Protein AF-A0A941NSC7-F1 (afdb_monomer_lite)

pLDDT: mean 71.84, std 12.14, range [33.66, 84.12]

Structure (mmCIF, N/CA/C/O backbone):
data_AF-A0A941NSC7-F1
#
_entry.id   AF-A0A941NSC7-F1
#
loop_
_atom_site.group_PDB
_atom_site.id
_atom_site.type_symbol
_atom_site.label_atom_id
_atom_site.label_alt_id
_atom_site.label_comp_id
_atom_site.label_asym_id
_atom_site.label_entity_id
_atom_site.label_seq_id
_atom_site.pdbx_PDB_ins_code
_atom_site.Cartn_x
_atom_site.Cartn_y
_atom_site.Cartn_z
_atom_site.occupancy
_atom_site.B_iso_or_equiv
_atom_site.auth_seq_id
_atom_site.auth_comp_id
_atom_site.auth_asym_id
_atom_site.auth_atom_id
_atom_site.pdbx_PDB_model_num
ATOM 1 N N . MET A 1 1 ? -10.216 6.189 0.800 1.00 52.03 1 MET A N 1
ATOM 2 C CA . MET A 1 1 ? -9.846 6.256 2.237 1.00 52.03 1 MET A CA 1
ATOM 3 C C . MET A 1 1 ? -10.900 6.945 3.106 1.00 52.03 1 MET A C 1
ATOM 5 O O . MET A 1 1 ? -11.179 6.447 4.185 1.00 52.03 1 MET A O 1
ATOM 9 N N . SER A 1 2 ? -11.513 8.044 2.645 1.00 57.69 2 SER A N 1
ATOM 10 C CA . SER A 1 2 ? -12.634 8.712 3.334 1.00 57.69 2 SER A CA 1
ATOM 11 C C . SER A 1 2 ? -13.863 7.793 3.493 1.00 57.69 2 SER A C 1
ATOM 13 O O . SER A 1 2 ? -14.280 7.539 4.617 1.00 57.69 2 SER A O 1
ATOM 15 N N . GLN A 1 3 ? -14.350 7.173 2.410 1.00 60.19 3 GLN A N 1
ATOM 16 C CA . GLN A 1 3 ? -15.543 6.310 2.459 1.00 60.19 3 GLN A CA 1
ATOM 17 C C . GLN A 1 3 ? -15.428 5.128 3.433 1.00 60.19 3 GLN A C 1
ATOM 19 O O . GLN A 1 3 ? -16.344 4.910 4.211 1.00 60.19 3 GLN A O 1
ATOM 24 N N . PHE A 1 4 ? -14.283 4.438 3.478 1.00 64.44 4 PHE A N 1
ATOM 25 C CA . PHE A 1 4 ? -14.070 3.307 4.393 1.00 64.44 4 PHE A CA 1
ATOM 26 C C . PHE A 1 4 ? -14.176 3.708 5.872 1.00 64.44 4 PHE A C 1
ATOM 28 O O . PHE A 1 4 ? -14.752 2.972 6.667 1.00 64.44 4 PHE A O 1
ATOM 35 N N . LYS A 1 5 ? -13.686 4.903 6.239 1.00 66.50 5 LYS A N 1
ATOM 36 C CA . LYS A 1 5 ? -13.830 5.441 7.600 1.00 66.50 5 LYS A CA 1
ATOM 37 C C . LYS A 1 5 ? -15.295 5.708 7.940 1.00 66.50 5 LYS A C 1
ATOM 39 O O . LYS A 1 5 ? -15.733 5.332 9.019 1.00 66.50 5 LYS A O 1
ATOM 44 N N . TYR A 1 6 ? -16.058 6.301 7.019 1.00 71.56 6 TYR A N 1
ATOM 45 C CA . TYR A 1 6 ? -17.489 6.549 7.221 1.00 71.56 6 TYR A CA 1
ATOM 46 C C . TYR A 1 6 ? -18.290 5.251 7.338 1.00 71.56 6 TYR A C 1
ATOM 48 O O . TYR A 1 6 ? -19.135 5.146 8.222 1.00 71.56 6 TYR A O 1
ATOM 56 N N . THR A 1 7 ? -17.983 4.240 6.522 1.00 75.12 7 THR A N 1
ATOM 57 C CA . THR A 1 7 ? -18.624 2.923 6.619 1.00 75.12 7 THR A CA 1
ATOM 58 C C . THR A 1 7 ? -18.344 2.276 7.975 1.00 75.12 7 THR A C 1
ATOM 60 O O . THR A 1 7 ? -19.281 1.846 8.642 1.00 75.12 7 THR A O 1
ATOM 63 N N . LEU A 1 8 ? -17.089 2.296 8.439 1.00 73.12 8 LEU A N 1
ATOM 64 C CA . LEU A 1 8 ? -16.709 1.774 9.756 1.00 73.12 8 LEU A CA 1
ATOM 65 C C . LEU A 1 8 ? -17.440 2.500 10.892 1.00 73.12 8 LEU A C 1
ATOM 67 O O . LEU A 1 8 ? -18.034 1.852 11.751 1.00 73.12 8 LEU A O 1
ATOM 71 N N . ILE A 1 9 ? -17.426 3.837 10.879 1.00 75.56 9 ILE A N 1
ATOM 72 C CA . ILE A 1 9 ? -18.067 4.671 11.907 1.00 75.56 9 ILE A CA 1
ATOM 73 C C . ILE A 1 9 ? -19.585 4.445 11.925 1.00 75.56 9 ILE A C 1
ATOM 75 O O . ILE A 1 9 ? -20.175 4.320 12.995 1.00 75.56 9 ILE A O 1
ATOM 79 N N . SER A 1 10 ? -20.220 4.340 10.755 1.00 79.19 10 SER A N 1
ATOM 80 C CA . SER A 1 10 ? -21.660 4.071 10.663 1.00 79.19 10 SER A CA 1
ATOM 81 C C . SER A 1 10 ? -22.026 2.676 11.182 1.00 79.19 10 SER A C 1
ATOM 83 O O . SER A 1 10 ? -22.975 2.545 11.950 1.00 79.19 10 SER A O 1
ATOM 85 N N . ALA A 1 11 ? -21.233 1.648 10.858 1.00 76.50 11 ALA A N 1
ATOM 86 C CA . ALA A 1 11 ? -21.436 0.291 11.361 1.00 76.50 11 ALA A CA 1
ATOM 87 C C . ALA A 1 11 ? -21.289 0.223 12.890 1.00 76.50 11 ALA A C 1
ATOM 89 O O . ALA A 1 11 ? -22.069 -0.453 13.560 1.00 76.50 11 ALA A O 1
ATOM 90 N N . PHE A 1 12 ? -20.343 0.984 13.452 1.00 76.69 12 PHE A N 1
ATOM 91 C CA . PHE A 1 12 ? -20.165 1.105 14.897 1.00 76.69 12 PHE A CA 1
ATOM 92 C C . PHE A 1 12 ? -21.376 1.731 15.582 1.00 76.69 12 PHE A C 1
ATOM 94 O O . PHE A 1 12 ? -21.919 1.155 16.524 1.00 76.69 12 PHE A O 1
ATOM 101 N N . ALA A 1 13 ? -21.836 2.875 15.072 1.00 77.44 13 ALA A N 1
ATOM 102 C CA . ALA A 1 13 ? -22.996 3.571 15.615 1.00 77.44 13 ALA A CA 1
ATOM 103 C C . ALA A 1 13 ? -24.245 2.674 15.605 1.00 77.44 13 ALA A C 1
ATOM 105 O O . ALA A 1 13 ? -24.970 2.619 16.595 1.00 77.44 13 ALA A O 1
ATOM 106 N N . ILE A 1 14 ? -24.449 1.909 14.526 1.00 82.38 14 ILE A N 1
ATOM 107 C CA . ILE A 1 14 ? -25.559 0.955 14.410 1.00 82.38 14 ILE A CA 1
ATOM 108 C C . ILE A 1 14 ? -25.424 -0.173 15.442 1.00 82.38 14 ILE A C 1
ATOM 110 O O . ILE A 1 14 ? -26.396 -0.491 16.125 1.00 82.38 14 ILE A O 1
ATOM 114 N N . SER A 1 15 ? -24.232 -0.753 15.611 1.00 79.38 15 SER A N 1
ATOM 115 C CA . SER A 1 15 ? -24.014 -1.820 16.599 1.00 79.38 15 SER A CA 1
ATOM 116 C C . SER A 1 15 ? -24.235 -1.355 18.046 1.00 79.38 15 SER A C 1
ATOM 118 O O . SER A 1 15 ? -24.897 -2.051 18.813 1.00 79.38 15 SER A O 1
ATOM 120 N N . LEU A 1 16 ? -23.784 -0.147 18.404 1.00 78.25 16 LEU A N 1
ATOM 121 C CA . LEU A 1 16 ? -24.034 0.454 19.718 1.00 78.25 16 LEU A CA 1
ATOM 122 C C . LEU A 1 16 ? -25.520 0.738 19.957 1.00 78.25 16 LEU A 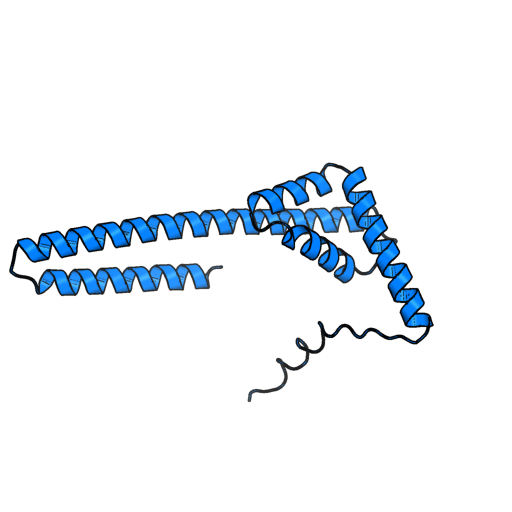C 1
ATOM 124 O O . LEU A 1 16 ? -26.026 0.453 21.040 1.00 78.25 16 LEU A O 1
ATOM 128 N N . LEU A 1 17 ? -26.226 1.263 18.951 1.00 80.00 17 LEU A N 1
ATOM 129 C CA . LEU A 1 17 ? -27.668 1.514 19.036 1.00 80.00 17 LEU A CA 1
ATOM 130 C C . LEU A 1 17 ? -28.457 0.217 19.250 1.00 80.00 17 LEU A C 1
ATOM 132 O O . LEU A 1 17 ? -29.373 0.189 20.069 1.00 80.00 17 LEU A O 1
ATOM 136 N N . MET A 1 18 ? -28.078 -0.866 18.566 1.00 78.62 18 MET A N 1
ATOM 137 C CA . MET A 1 18 ? -28.706 -2.180 18.738 1.00 78.62 18 MET A CA 1
ATOM 138 C C . MET A 1 18 ? -28.477 -2.741 20.144 1.00 78.62 18 MET A C 1
ATOM 140 O O . MET A 1 18 ? -29.418 -3.213 20.778 1.00 78.62 18 MET A O 1
ATOM 144 N N . ILE A 1 19 ? -27.254 -2.638 20.666 1.00 76.25 19 ILE A N 1
ATOM 145 C CA . ILE A 1 19 ? -26.914 -3.083 22.024 1.00 76.25 19 ILE A CA 1
ATOM 146 C C . ILE A 1 19 ? -27.675 -2.264 23.077 1.00 76.25 19 ILE A C 1
ATOM 148 O O . ILE A 1 19 ? -28.239 -2.838 24.006 1.00 76.25 19 ILE A O 1
ATOM 152 N N . ALA A 1 20 ? -27.751 -0.940 22.915 1.00 74.62 20 ALA A N 1
ATOM 153 C CA . ALA A 1 20 ? -28.502 -0.067 23.815 1.00 74.62 20 ALA A CA 1
ATOM 154 C C . ALA A 1 20 ? -30.008 -0.386 23.803 1.00 74.62 20 ALA A C 1
ATOM 156 O O . ALA A 1 20 ? -30.634 -0.455 24.860 1.00 74.62 20 ALA A O 1
ATOM 157 N N . ALA A 1 21 ? -30.585 -0.647 22.624 1.00 77.06 21 ALA A N 1
ATOM 158 C CA . ALA A 1 21 ? -31.987 -1.040 22.484 1.00 77.06 21 ALA A CA 1
ATOM 159 C C . ALA A 1 21 ? -32.294 -2.399 23.141 1.00 77.06 21 ALA A C 1
ATOM 161 O O . ALA A 1 21 ? -33.374 -2.579 23.705 1.00 77.06 21 ALA A O 1
ATOM 162 N N . ILE A 1 22 ? -31.347 -3.342 23.095 1.00 75.56 22 ILE A N 1
ATOM 163 C CA . ILE A 1 22 ? -31.454 -4.642 23.771 1.00 75.56 22 ILE A CA 1
ATOM 164 C C . ILE A 1 22 ? -31.344 -4.463 25.291 1.00 75.56 22 ILE A C 1
ATOM 166 O O . ILE A 1 22 ? -32.185 -4.983 26.020 1.00 75.56 22 ILE A O 1
ATOM 170 N N . ALA A 1 23 ? -30.380 -3.672 25.770 1.00 69.56 23 ALA A N 1
ATOM 171 C CA . ALA A 1 23 ? -30.196 -3.395 27.194 1.00 69.56 23 ALA A CA 1
ATOM 172 C C . ALA A 1 23 ? -31.428 -2.724 27.834 1.00 69.56 23 ALA A C 1
ATOM 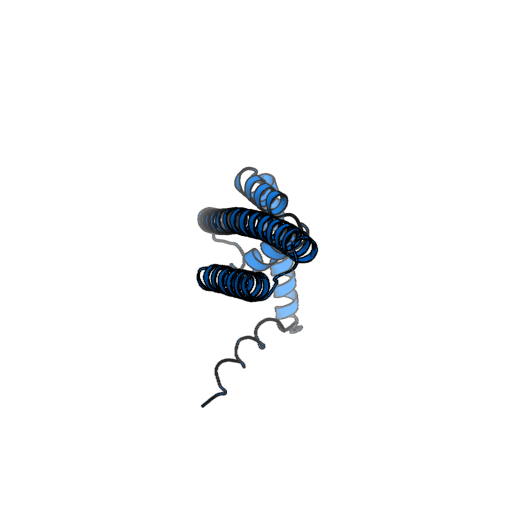174 O O . ALA A 1 23 ? -31.799 -3.073 28.949 1.00 69.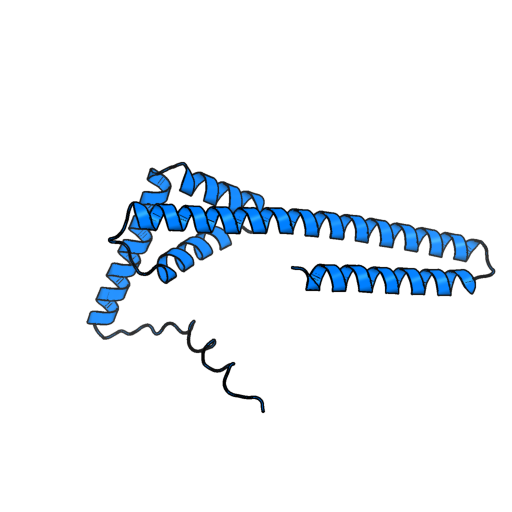56 23 ALA A O 1
ATOM 175 N N . LEU A 1 24 ? -32.115 -1.829 27.110 1.00 71.25 24 LEU A N 1
ATOM 176 C CA . LEU A 1 24 ? -33.357 -1.183 27.565 1.00 71.25 24 LEU A CA 1
ATOM 177 C C . LEU A 1 24 ? -34.540 -2.151 27.736 1.00 71.25 24 LEU A C 1
ATOM 179 O O . LEU A 1 24 ? -35.476 -1.842 28.472 1.00 71.25 24 LEU A O 1
ATOM 183 N N . LYS A 1 25 ? -34.527 -3.301 27.052 1.00 73.50 25 LYS A N 1
ATOM 184 C CA . LYS A 1 25 ? -35.593 -4.312 27.139 1.00 73.50 25 LYS A CA 1
ATOM 185 C C . LYS A 1 25 ? -35.335 -5.387 28.196 1.00 73.50 25 LYS A C 1
ATOM 187 O O . LYS A 1 25 ? -36.241 -6.165 28.488 1.00 73.50 25 LYS A O 1
ATOM 192 N N . ILE A 1 26 ? -34.134 -5.445 28.765 1.00 72.56 26 ILE A N 1
ATOM 193 C CA . ILE A 1 26 ? -33.747 -6.473 29.730 1.00 72.56 26 ILE A CA 1
ATOM 194 C C . ILE A 1 26 ? -34.005 -5.961 31.149 1.00 72.56 26 ILE A C 1
ATOM 196 O O . ILE A 1 26 ? -33.412 -4.988 31.600 1.00 72.56 26 ILE A O 1
ATOM 200 N N . THR A 1 27 ? -34.888 -6.646 31.870 1.00 67.50 27 THR A N 1
ATOM 201 C CA . THR A 1 27 ? -35.244 -6.347 33.270 1.00 67.50 27 THR A CA 1
ATOM 202 C C . THR A 1 27 ? -34.454 -7.181 34.282 1.00 67.50 27 THR A C 1
ATOM 204 O O . THR A 1 27 ? -34.443 -6.867 35.470 1.00 67.50 27 THR A O 1
ATOM 207 N N . SER A 1 28 ? -33.771 -8.235 33.833 1.00 75.56 28 SER A N 1
ATOM 208 C CA . SER A 1 28 ? -33.020 -9.158 34.686 1.00 75.56 28 SER A CA 1
ATOM 209 C C . SER A 1 28 ? -31.541 -8.756 34.821 1.00 75.56 28 SER A C 1
ATOM 211 O O . SER A 1 28 ? -30.860 -8.630 33.800 1.00 75.56 28 SER A O 1
ATOM 213 N N . PRO A 1 29 ? -30.996 -8.657 36.047 1.00 73.31 29 PRO A N 1
ATOM 214 C CA . PRO A 1 29 ? -29.643 -8.148 36.296 1.00 73.31 29 PRO A CA 1
ATOM 215 C C . PRO A 1 29 ? -28.512 -9.029 35.736 1.00 73.31 29 PRO A C 1
ATOM 217 O O . PRO A 1 29 ? -27.458 -8.504 35.384 1.00 73.31 29 PRO A O 1
ATOM 220 N N . SER A 1 30 ? -28.717 -10.345 35.609 1.00 76.75 30 SER A N 1
ATOM 221 C CA . SER A 1 30 ? -27.731 -11.271 35.027 1.00 76.75 30 SER A CA 1
ATOM 222 C C . SER A 1 30 ? -27.517 -11.032 33.528 1.00 76.75 30 SER A C 1
ATOM 224 O O . SER A 1 30 ? -26.381 -10.882 33.086 1.00 76.75 30 SER A O 1
ATOM 226 N N . LEU A 1 31 ? -28.600 -10.902 32.756 1.00 73.81 31 LEU A N 1
ATOM 227 C CA . LEU A 1 31 ? -28.537 -10.583 31.324 1.00 73.81 31 LEU A CA 1
ATOM 228 C C . LEU A 1 31 ? -27.965 -9.181 31.069 1.00 73.81 31 LEU A C 1
ATOM 230 O O . LEU A 1 31 ? -27.260 -8.982 30.085 1.00 73.81 31 LEU A O 1
ATOM 234 N N . THR A 1 32 ? -28.211 -8.212 31.956 1.00 75.56 32 THR A N 1
ATOM 235 C CA . THR A 1 32 ? -27.616 -6.870 31.831 1.00 75.56 32 THR A CA 1
ATOM 236 C C . THR A 1 32 ? -26.090 -6.909 31.955 1.00 75.56 32 THR A C 1
ATOM 238 O O . THR A 1 32 ? -25.396 -6.210 31.216 1.00 75.56 32 THR A O 1
ATOM 241 N N . LEU A 1 33 ? -25.553 -7.761 32.835 1.00 77.56 33 LEU A N 1
ATOM 242 C CA . LEU A 1 33 ? -24.110 -7.983 32.973 1.00 77.56 33 LEU A CA 1
ATOM 243 C C . LEU A 1 33 ? -23.504 -8.644 31.726 1.00 77.56 33 LEU A C 1
ATOM 245 O O . LEU A 1 33 ? -22.475 -8.181 31.236 1.00 77.56 33 LEU A O 1
ATOM 249 N N . GLU A 1 34 ? -24.151 -9.672 31.173 1.00 75.81 34 GLU A N 1
ATOM 250 C CA . GLU A 1 34 ? -23.689 -10.351 29.950 1.00 75.81 34 GLU A CA 1
ATOM 251 C C . GLU A 1 34 ? -23.722 -9.430 28.719 1.00 75.81 34 GLU A C 1
ATOM 253 O O . GLU A 1 34 ? -22.764 -9.377 27.939 1.00 75.81 34 GLU A O 1
ATOM 258 N N . VAL A 1 35 ? -24.787 -8.637 28.563 1.00 79.44 35 VAL A N 1
ATOM 259 C CA . VAL A 1 35 ? -24.892 -7.642 27.484 1.00 79.44 35 VAL A CA 1
ATOM 260 C C . VAL A 1 35 ? -23.860 -6.527 27.661 1.00 79.44 35 VAL A C 1
ATOM 262 O O . VAL A 1 35 ? -23.244 -6.099 26.687 1.00 79.44 35 VAL A O 1
ATOM 265 N N . GLY A 1 36 ? -23.592 -6.096 28.895 1.00 77.44 36 GLY A N 1
ATOM 266 C CA . GLY A 1 36 ? -22.524 -5.138 29.184 1.00 77.44 36 GLY A CA 1
ATOM 267 C C . GLY A 1 36 ? -21.134 -5.670 28.821 1.00 77.44 36 GLY A C 1
ATOM 268 O O . GLY A 1 36 ? -20.340 -4.964 28.198 1.00 77.44 36 GLY A O 1
ATOM 269 N N . LEU A 1 37 ? -20.847 -6.932 29.151 1.00 80.25 37 LEU A N 1
ATOM 270 C CA . LEU A 1 37 ? -19.553 -7.555 28.872 1.00 80.25 37 LEU A CA 1
ATOM 271 C C . LEU A 1 37 ? -19.336 -7.764 27.367 1.00 80.25 37 LEU A C 1
ATOM 273 O O . LEU A 1 37 ? -18.265 -7.460 26.843 1.00 80.25 37 LEU A O 1
ATOM 277 N N . THR A 1 38 ? -20.367 -8.209 26.646 1.00 79.69 38 THR A N 1
ATOM 278 C CA . THR A 1 38 ? -20.313 -8.345 25.180 1.00 79.69 38 THR A CA 1
ATOM 279 C C . THR A 1 38 ? -20.165 -6.991 24.486 1.00 79.69 38 THR A C 1
ATOM 281 O O . THR A 1 38 ? -19.342 -6.863 23.580 1.00 79.69 38 THR A O 1
ATOM 284 N N . ALA A 1 39 ? -20.859 -5.949 24.952 1.00 79.19 39 ALA A N 1
ATOM 285 C CA . ALA A 1 39 ? -20.694 -4.585 24.450 1.00 79.19 39 ALA A CA 1
ATOM 286 C C . ALA A 1 39 ? -19.268 -4.049 24.652 1.00 79.19 39 ALA A C 1
ATOM 288 O O . ALA A 1 39 ? -18.707 -3.395 23.765 1.00 79.19 39 ALA A O 1
ATOM 289 N N . PHE A 1 40 ? -18.663 -4.352 25.802 1.00 81.19 40 PHE A N 1
ATOM 290 C CA . PHE A 1 40 ? -17.286 -3.980 26.113 1.00 81.19 40 PHE A CA 1
ATOM 291 C C . PHE A 1 40 ? -16.280 -4.692 25.201 1.00 81.19 40 PHE A C 1
ATOM 293 O O . PHE A 1 40 ? -15.404 -4.041 24.630 1.00 81.19 40 PHE A O 1
ATOM 300 N N . VAL A 1 41 ? -16.443 -6.003 24.989 1.00 83.62 41 VAL A N 1
ATOM 301 C CA . VAL A 1 41 ? -15.595 -6.782 24.069 1.00 83.62 41 VAL A CA 1
ATOM 302 C C . VAL A 1 41 ? -15.721 -6.266 22.633 1.00 83.62 41 VAL A C 1
ATOM 304 O O . VAL A 1 41 ? -14.705 -6.035 21.980 1.00 83.62 41 VAL A O 1
ATOM 307 N N . ILE A 1 42 ? -16.942 -6.001 22.155 1.00 81.50 42 ILE A N 1
ATOM 308 C CA . ILE A 1 42 ? -17.179 -5.440 20.814 1.00 81.50 42 ILE A CA 1
ATOM 309 C C . ILE A 1 42 ? -16.496 -4.073 20.671 1.00 81.50 42 ILE A C 1
ATOM 311 O O . ILE A 1 42 ? -15.836 -3.816 19.663 1.00 81.50 42 ILE A O 1
ATOM 315 N N . SER A 1 43 ? -16.587 -3.221 21.694 1.00 79.69 43 SER A N 1
ATOM 316 C CA . SER A 1 43 ? -15.943 -1.902 21.702 1.00 79.69 43 SER A CA 1
ATOM 317 C C . SER A 1 43 ? -14.412 -1.998 21.675 1.00 79.69 43 SER A C 1
ATOM 319 O O . SER A 1 43 ? -13.763 -1.258 20.934 1.00 79.69 43 SER A O 1
ATOM 321 N N . LEU A 1 44 ? -13.824 -2.936 22.426 1.00 83.69 44 LEU A N 1
ATOM 322 C CA . LEU A 1 44 ? -12.383 -3.214 22.409 1.00 83.69 44 LEU A CA 1
ATOM 323 C C . LEU A 1 44 ? -11.911 -3.720 21.045 1.00 83.69 44 LEU A C 1
ATOM 325 O O . LEU A 1 44 ? -10.948 -3.185 20.493 1.00 83.69 44 LEU A O 1
ATOM 329 N N . CYS A 1 45 ? -12.606 -4.705 20.471 1.00 83.19 45 CYS A N 1
ATOM 330 C CA . CYS A 1 45 ? -12.316 -5.202 19.127 1.00 83.19 45 CYS A CA 1
ATOM 331 C C . CYS A 1 45 ? -12.373 -4.070 18.095 1.00 83.19 45 CYS A C 1
ATOM 333 O O . CYS A 1 45 ? -11.495 -3.968 17.238 1.00 83.19 45 CYS A O 1
ATOM 335 N N . TRP A 1 46 ? -13.358 -3.178 18.206 1.00 81.50 46 TRP A N 1
ATOM 336 C CA . TRP A 1 46 ? -13.494 -2.044 17.300 1.00 81.50 46 TRP A CA 1
ATOM 337 C C . TRP A 1 46 ? -12.342 -1.044 17.434 1.00 81.50 46 TRP A C 1
ATOM 339 O O . TRP A 1 46 ? -11.792 -0.596 16.429 1.00 81.50 46 TRP A O 1
ATOM 349 N N . LEU A 1 47 ? -11.920 -0.737 18.663 1.00 81.56 47 LEU A N 1
ATOM 350 C CA . LEU A 1 47 ? -10.790 0.153 18.927 1.00 81.56 47 LEU A CA 1
ATOM 351 C C . LEU A 1 47 ? -9.477 -0.405 18.354 1.00 81.56 47 LEU A C 1
ATOM 353 O O . LEU A 1 47 ? -8.690 0.351 17.779 1.00 81.56 47 LEU A O 1
ATOM 357 N N . ILE A 1 48 ? -9.274 -1.723 18.443 1.00 83.00 48 ILE A N 1
ATOM 358 C CA . ILE A 1 48 ? -8.130 -2.416 17.835 1.00 83.00 48 ILE A CA 1
ATOM 359 C C . ILE A 1 48 ? -8.188 -2.309 16.309 1.00 83.00 48 ILE A C 1
ATOM 361 O O . ILE A 1 48 ? -7.209 -1.887 15.698 1.00 83.00 48 ILE A O 1
ATOM 365 N N . VAL A 1 49 ? -9.330 -2.624 15.685 1.00 80.19 49 VAL A N 1
ATOM 366 C CA . VAL A 1 49 ? -9.504 -2.533 14.222 1.00 80.19 49 VAL A CA 1
ATOM 367 C C . VAL A 1 49 ? -9.305 -1.101 13.729 1.00 80.19 49 VAL A C 1
ATOM 369 O O . VAL A 1 49 ? -8.634 -0.878 12.721 1.00 80.19 49 VAL A O 1
ATOM 372 N N . TYR A 1 50 ? -9.830 -0.113 14.454 1.00 77.81 50 TYR A N 1
ATOM 373 C CA . TYR A 1 50 ? -9.658 1.294 14.120 1.00 77.81 50 TYR A CA 1
ATOM 374 C C . TYR A 1 50 ? -8.183 1.706 14.165 1.00 77.81 50 TYR A C 1
ATOM 376 O O . TYR A 1 50 ? -7.687 2.298 13.203 1.00 77.81 50 TYR A O 1
ATOM 384 N N . ARG A 1 51 ? -7.461 1.342 15.233 1.00 78.81 51 ARG A N 1
ATOM 385 C CA . ARG A 1 51 ? -6.016 1.586 15.359 1.00 78.81 51 ARG A CA 1
ATOM 386 C C . ARG A 1 51 ? -5.230 0.911 14.240 1.00 78.81 51 ARG A C 1
ATOM 388 O O . ARG A 1 51 ? -4.471 1.596 13.560 1.00 78.81 51 ARG A O 1
ATOM 395 N N . LEU A 1 52 ? -5.499 -0.367 13.971 1.00 76.75 52 LEU A N 1
ATOM 396 C CA . LEU A 1 52 ? -4.866 -1.098 12.872 1.00 76.75 52 LEU A CA 1
ATOM 397 C C . LEU A 1 52 ? -5.108 -0.391 11.532 1.00 76.75 52 LEU A C 1
ATOM 399 O O . LEU A 1 52 ? -4.178 -0.173 10.765 1.00 76.75 52 LEU A O 1
ATOM 403 N N . SER A 1 53 ? -6.350 0.022 11.260 1.00 75.25 53 SER A N 1
ATOM 404 C CA . SER A 1 53 ? -6.709 0.701 10.010 1.00 75.25 53 SER A CA 1
ATOM 405 C C . SER A 1 53 ? -6.010 2.056 9.850 1.00 75.25 53 SER A C 1
ATOM 407 O O . SER A 1 53 ? -5.614 2.428 8.741 1.00 75.25 53 SER A O 1
ATOM 409 N N . ALA A 1 54 ? -5.827 2.792 10.950 1.00 75.50 54 ALA A N 1
ATOM 410 C CA . ALA A 1 54 ? -5.115 4.061 10.956 1.00 75.50 54 ALA A CA 1
ATOM 411 C C . ALA A 1 54 ? -3.622 3.853 10.670 1.00 75.50 54 ALA A C 1
ATOM 413 O O . ALA A 1 54 ? -3.070 4.560 9.825 1.00 75.50 54 ALA A O 1
ATOM 414 N N . ASP A 1 55 ? -3.006 2.853 11.302 1.00 73.88 55 ASP A N 1
ATOM 415 C CA . ASP A 1 55 ? -1.597 2.509 11.109 1.00 73.88 55 ASP A CA 1
ATOM 416 C C . ASP A 1 55 ? -1.337 2.028 9.676 1.00 73.88 55 ASP A C 1
ATOM 418 O O . ASP A 1 55 ? -0.467 2.573 8.992 1.00 73.88 55 ASP A O 1
ATOM 422 N N . TYR A 1 56 ? -2.158 1.107 9.157 1.00 74.06 56 TYR A N 1
ATOM 423 C CA . TYR A 1 56 ? -2.112 0.681 7.751 1.00 74.06 56 TYR A CA 1
ATOM 424 C C . TYR A 1 56 ? -2.239 1.867 6.793 1.00 74.06 56 TYR A C 1
ATOM 426 O O . TYR A 1 56 ? -1.515 1.960 5.801 1.00 74.06 56 TYR A O 1
ATOM 434 N N . GLY A 1 57 ? -3.122 2.813 7.110 1.00 75.00 57 GLY A N 1
ATOM 435 C CA . GLY A 1 57 ? -3.287 4.030 6.335 1.00 75.00 57 GLY A CA 1
ATOM 436 C C . GLY A 1 57 ? -2.034 4.906 6.289 1.00 75.00 57 GLY A C 1
ATOM 437 O O . GLY A 1 57 ? -1.685 5.429 5.230 1.00 75.00 57 GLY A O 1
ATOM 438 N N . GLN A 1 58 ? -1.340 5.052 7.419 1.00 77.94 58 GLN A N 1
ATOM 439 C CA . GLN A 1 58 ? -0.081 5.794 7.477 1.00 77.94 58 GLN A CA 1
ATOM 440 C C . GLN A 1 58 ? 1.032 5.090 6.699 1.00 77.94 58 GLN A C 1
ATOM 442 O O . GLN A 1 58 ? 1.775 5.756 5.975 1.00 77.94 58 GLN A O 1
ATOM 447 N N . PHE A 1 59 ? 1.141 3.762 6.810 1.00 74.88 59 PHE A N 1
ATOM 448 C CA . PHE A 1 59 ? 2.120 2.989 6.045 1.00 74.88 59 PHE A CA 1
ATOM 449 C C . PHE A 1 59 ? 1.872 3.092 4.545 1.00 74.88 59 PHE A C 1
ATOM 451 O O . PHE A 1 59 ? 2.808 3.363 3.801 1.00 74.88 59 PHE A O 1
ATOM 458 N N . HIS A 1 60 ? 0.619 2.992 4.107 1.00 74.38 60 HIS A N 1
ATOM 459 C CA . HIS A 1 60 ? 0.286 3.098 2.692 1.00 74.38 60 HIS A CA 1
ATOM 460 C C . HIS A 1 60 ? 0.562 4.501 2.129 1.00 74.38 60 HIS A C 1
ATOM 462 O O . HIS A 1 60 ? 1.101 4.646 1.032 1.00 74.38 60 HIS A O 1
ATOM 468 N N . ALA A 1 61 ? 0.277 5.556 2.902 1.00 77.50 61 ALA A N 1
ATOM 469 C CA . ALA A 1 61 ? 0.620 6.924 2.514 1.00 77.50 61 ALA A CA 1
ATOM 470 C C . ALA A 1 61 ? 2.142 7.138 2.414 1.00 77.50 61 ALA A C 1
ATOM 472 O O . ALA A 1 61 ? 2.612 7.801 1.485 1.00 77.50 61 ALA A O 1
ATOM 473 N N . LYS A 1 62 ? 2.919 6.563 3.344 1.00 78.44 62 LYS A N 1
ATOM 474 C CA . LYS A 1 62 ? 4.389 6.583 3.293 1.00 78.44 62 LYS A CA 1
ATOM 475 C C . LYS A 1 62 ? 4.912 5.815 2.081 1.00 78.44 62 LYS A C 1
ATOM 477 O O . LYS A 1 62 ? 5.717 6.370 1.341 1.00 78.44 62 LYS A O 1
ATOM 482 N N . GLU A 1 63 ? 4.414 4.603 1.839 1.00 78.31 63 GLU A N 1
ATOM 483 C CA . GLU A 1 63 ? 4.765 3.775 0.679 1.00 78.31 63 GLU A CA 1
ATOM 484 C C . GLU A 1 63 ? 4.530 4.538 -0.631 1.00 78.31 63 GLU A C 1
ATOM 486 O O . GLU A 1 63 ? 5.432 4.645 -1.458 1.00 78.31 63 GLU A O 1
ATOM 491 N N . LEU A 1 64 ? 3.357 5.161 -0.791 1.00 80.81 64 LEU A N 1
ATOM 492 C CA . LEU A 1 64 ? 3.013 5.920 -1.993 1.00 80.81 64 LEU A CA 1
ATOM 493 C C . LEU A 1 64 ? 3.923 7.143 -2.194 1.00 80.81 64 LEU A C 1
ATOM 495 O O . LEU A 1 64 ? 4.308 7.459 -3.321 1.00 80.81 64 LEU A O 1
ATOM 499 N N . LYS A 1 65 ? 4.280 7.839 -1.108 1.00 84.12 65 LYS A N 1
ATOM 500 C CA . LYS A 1 65 ? 5.197 8.984 -1.157 1.00 84.12 65 LYS A CA 1
ATOM 501 C C . LYS A 1 65 ? 6.612 8.549 -1.549 1.00 84.12 65 LYS A C 1
ATOM 503 O O . LYS A 1 65 ? 7.223 9.203 -2.390 1.00 84.12 65 LYS A O 1
ATOM 508 N N . LEU A 1 66 ? 7.103 7.447 -0.980 1.00 80.75 66 LEU A N 1
ATOM 509 C CA . LEU A 1 66 ? 8.408 6.871 -1.311 1.00 80.75 66 LEU A CA 1
ATOM 510 C C . LEU A 1 66 ? 8.457 6.370 -2.755 1.00 80.75 66 LEU A C 1
ATOM 512 O O . LEU A 1 66 ? 9.395 6.723 -3.457 1.00 80.75 66 LEU A O 1
ATOM 516 N N . LYS A 1 67 ? 7.427 5.660 -3.235 1.00 81.75 67 LYS A N 1
ATOM 517 C CA . LYS A 1 67 ? 7.313 5.258 -4.648 1.00 81.75 67 LYS A CA 1
ATOM 518 C C . LYS A 1 67 ? 7.421 6.464 -5.580 1.00 81.75 67 LYS A C 1
ATOM 520 O O . LYS A 1 67 ? 8.253 6.473 -6.479 1.00 81.75 67 LYS A O 1
ATOM 525 N N . LYS A 1 68 ? 6.630 7.517 -5.338 1.00 81.25 68 LYS A N 1
ATOM 526 C CA . LYS A 1 68 ? 6.675 8.749 -6.149 1.00 81.25 68 LYS A CA 1
ATOM 527 C C . LYS A 1 68 ? 8.053 9.415 -6.129 1.00 81.25 68 LYS A C 1
ATOM 529 O O . LYS A 1 68 ? 8.513 9.873 -7.169 1.00 81.25 68 LYS A O 1
ATOM 534 N N . SER A 1 69 ? 8.704 9.456 -4.965 1.00 81.56 69 SER A N 1
ATOM 535 C CA . SER A 1 69 ? 10.067 9.987 -4.823 1.00 81.56 69 SER A CA 1
ATOM 536 C C . SER A 1 69 ? 11.086 9.156 -5.604 1.00 81.56 69 SER A C 1
ATOM 538 O O . SER A 1 69 ? 11.914 9.719 -6.313 1.00 81.56 69 SER A O 1
ATOM 540 N N . LEU A 1 70 ? 10.989 7.825 -5.522 1.00 80.50 70 LEU A N 1
ATOM 541 C CA . LEU A 1 70 ? 11.855 6.894 -6.241 1.00 80.50 70 LEU A CA 1
ATOM 542 C C . LEU A 1 70 ? 11.719 7.085 -7.758 1.00 80.50 70 LEU A C 1
ATOM 544 O O . LEU A 1 70 ? 12.723 7.257 -8.437 1.00 80.50 70 LEU A O 1
ATOM 548 N N . PHE A 1 71 ? 10.491 7.160 -8.285 1.00 78.81 71 PHE A N 1
ATOM 549 C CA . PHE 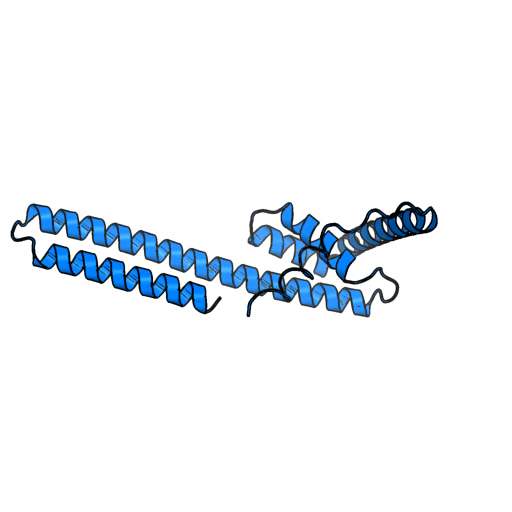A 1 71 ? 10.268 7.412 -9.714 1.00 78.81 71 PHE A CA 1
ATOM 550 C C . PHE A 1 71 ? 10.780 8.779 -10.163 1.00 78.81 71 PHE A C 1
ATOM 552 O O . PHE A 1 71 ? 11.382 8.875 -11.225 1.00 78.81 71 PHE A O 1
ATOM 559 N N . ALA A 1 72 ? 10.612 9.825 -9.350 1.00 79.81 72 ALA A N 1
ATOM 560 C CA . ALA A 1 72 ? 11.185 11.134 -9.655 1.00 79.81 72 ALA A CA 1
ATOM 561 C C . ALA A 1 72 ? 12.726 11.106 -9.672 1.00 79.81 72 ALA A C 1
ATOM 563 O O . ALA A 1 72 ? 13.349 11.808 -10.468 1.00 79.81 72 ALA A O 1
ATOM 564 N N . HIS A 1 73 ? 13.347 10.294 -8.810 1.00 78.19 73 HIS A N 1
ATOM 565 C CA . HIS A 1 73 ? 14.794 10.087 -8.802 1.00 78.19 73 HIS A CA 1
ATOM 566 C C . HIS A 1 73 ? 15.259 9.326 -10.051 1.00 78.19 73 HIS A C 1
ATOM 568 O O . HIS A 1 73 ? 16.216 9.745 -10.701 1.00 78.19 73 HIS A O 1
ATOM 574 N N . ILE A 1 74 ? 14.552 8.254 -10.418 1.00 75.19 74 ILE A N 1
ATOM 575 C CA . ILE A 1 74 ? 14.837 7.452 -11.612 1.00 75.19 74 ILE A CA 1
ATOM 576 C C . ILE A 1 74 ? 14.695 8.305 -12.878 1.00 75.19 74 ILE A C 1
ATOM 578 O O . ILE A 1 74 ? 15.619 8.338 -13.682 1.00 75.19 74 ILE A O 1
ATOM 582 N N . ASP A 1 75 ? 13.620 9.085 -13.013 1.00 73.69 75 ASP A N 1
ATOM 583 C CA . ASP A 1 75 ? 13.419 9.998 -14.150 1.00 73.69 75 ASP A CA 1
ATOM 584 C C . ASP A 1 75 ? 14.559 11.006 -14.314 1.00 73.69 75 ASP A C 1
ATOM 586 O O . ASP A 1 75 ? 14.956 11.346 -15.428 1.00 73.69 75 ASP A O 1
ATOM 590 N N . LYS A 1 76 ? 15.076 11.513 -13.191 1.00 74.31 76 LYS A N 1
ATOM 591 C CA . LYS A 1 76 ? 16.127 12.529 -13.188 1.00 74.31 76 LYS A CA 1
ATOM 592 C C . LYS A 1 76 ? 17.490 11.956 -13.572 1.00 74.31 76 LYS A C 1
ATOM 594 O O . LYS A 1 76 ? 18.283 12.653 -14.200 1.00 74.31 76 LYS A O 1
ATOM 599 N N . HIS A 1 77 ? 17.778 10.726 -13.156 1.00 71.38 77 HIS A N 1
ATOM 600 C CA . HIS A 1 77 ? 19.104 10.123 -13.296 1.00 71.38 77 HIS A CA 1
ATOM 601 C C . HIS A 1 77 ? 19.208 9.118 -14.450 1.00 71.38 77 HIS A C 1
ATOM 603 O O . HIS A 1 77 ? 20.314 8.852 -14.917 1.00 71.38 77 HIS A O 1
ATOM 609 N N . TYR A 1 78 ? 18.081 8.617 -14.953 1.00 67.69 78 TYR A N 1
ATOM 610 C CA . TYR A 1 78 ? 18.033 7.525 -15.918 1.00 67.69 78 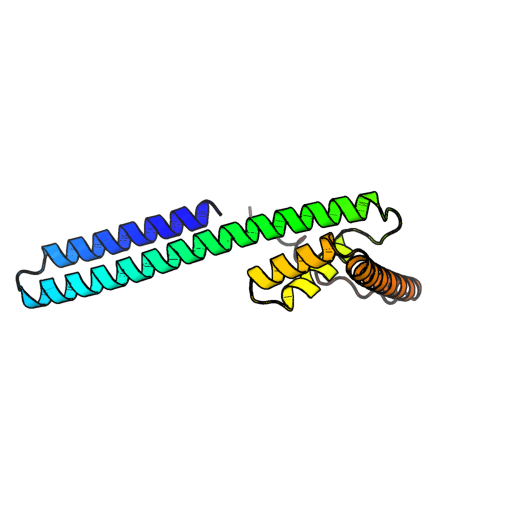TYR A CA 1
ATOM 611 C C . TYR A 1 78 ? 16.978 7.773 -17.006 1.00 67.69 78 TYR A C 1
ATOM 613 O O . TYR A 1 78 ? 16.062 6.985 -17.233 1.00 67.69 78 TYR A O 1
ATOM 621 N N . SER A 1 79 ? 17.144 8.872 -17.740 1.00 64.69 79 SER A N 1
ATOM 622 C CA . SER A 1 79 ? 16.283 9.265 -18.869 1.00 64.69 79 SER A CA 1
ATOM 623 C C . SER A 1 79 ? 16.272 8.284 -20.056 1.00 64.69 79 SER A C 1
ATOM 625 O O . SER A 1 79 ? 15.490 8.461 -20.984 1.00 64.69 79 SER A O 1
ATOM 627 N N . HIS A 1 80 ? 17.137 7.266 -20.041 1.00 65.56 80 HIS A N 1
ATOM 628 C CA . HIS A 1 80 ? 17.301 6.250 -21.086 1.00 65.56 80 HIS A CA 1
ATOM 629 C C . HIS A 1 80 ? 16.538 4.942 -20.799 1.00 65.56 80 HIS A C 1
ATOM 631 O O . HIS A 1 80 ? 16.667 3.977 -21.553 1.00 65.56 80 HIS A O 1
ATOM 637 N N . LEU A 1 81 ? 15.783 4.880 -19.699 1.00 63.62 81 LEU A N 1
ATOM 638 C CA . LEU A 1 81 ? 15.132 3.658 -19.234 1.00 63.62 81 LEU A CA 1
ATOM 639 C C . LEU A 1 81 ? 13.780 3.358 -19.901 1.00 63.62 81 LEU A C 1
ATOM 641 O O . LEU A 1 81 ? 13.164 4.253 -20.482 1.00 63.62 81 LEU A O 1
ATOM 645 N N . PRO A 1 82 ? 13.329 2.085 -19.837 1.00 63.97 82 PRO A N 1
ATOM 646 C CA . PRO A 1 82 ? 12.040 1.635 -20.362 1.00 63.97 82 PRO A CA 1
ATOM 647 C C . PRO A 1 82 ? 10.839 2.448 -19.855 1.00 63.97 82 PRO A C 1
ATOM 649 O O . PRO A 1 82 ? 10.943 3.156 -18.850 1.00 63.97 82 PRO A O 1
ATOM 652 N N . PRO A 1 83 ? 9.671 2.333 -20.524 1.00 66.69 83 PRO A N 1
ATOM 653 C CA . PRO A 1 83 ? 8.458 3.038 -20.127 1.00 66.69 83 PRO A CA 1
ATOM 654 C C . PRO A 1 83 ? 8.147 2.817 -18.643 1.00 66.69 83 PRO A C 1
ATOM 656 O O . PRO A 1 83 ? 8.229 1.695 -18.137 1.00 66.69 83 PRO A O 1
ATOM 659 N N . LYS A 1 84 ? 7.766 3.904 -17.957 1.00 68.44 84 LYS A N 1
ATOM 660 C CA . LYS A 1 84 ? 7.480 3.944 -16.510 1.00 68.44 84 LYS A CA 1
ATOM 661 C C . LYS A 1 84 ? 6.585 2.809 -16.028 1.00 68.44 84 LYS A C 1
ATOM 663 O O . LYS A 1 84 ? 6.769 2.336 -14.912 1.00 68.44 84 LYS A O 1
ATOM 668 N N . ASP A 1 85 ? 5.671 2.357 -16.875 1.00 67.31 85 ASP A N 1
ATOM 669 C CA . ASP A 1 85 ? 4.729 1.282 -16.579 1.00 67.31 85 ASP A CA 1
ATOM 670 C C . ASP A 1 85 ? 5.434 -0.058 -16.298 1.00 67.31 85 ASP A C 1
ATOM 672 O O . ASP A 1 85 ? 5.035 -0.780 -15.386 1.00 67.31 85 ASP A O 1
ATOM 676 N N . MET A 1 86 ? 6.532 -0.374 -16.999 1.00 68.62 86 MET A N 1
ATOM 677 C CA . MET A 1 86 ? 7.320 -1.587 -16.726 1.00 68.62 86 MET A CA 1
ATOM 678 C C . MET A 1 86 ? 8.100 -1.482 -15.419 1.00 68.62 86 MET A C 1
ATOM 680 O O . MET A 1 86 ? 8.185 -2.439 -14.653 1.00 68.62 86 MET A O 1
ATOM 684 N N . LEU A 1 87 ? 8.642 -0.298 -15.143 1.00 74.19 87 LEU A N 1
ATOM 685 C CA . LEU A 1 87 ? 9.408 -0.037 -13.930 1.00 74.19 87 LEU A CA 1
ATOM 686 C C . LEU A 1 87 ? 8.492 -0.015 -12.694 1.00 74.19 87 LEU A C 1
ATOM 688 O O . LEU A 1 87 ? 8.870 -0.487 -11.622 1.00 74.19 87 LEU A O 1
ATOM 692 N N . GLN A 1 88 ? 7.254 0.456 -12.865 1.00 74.00 88 GLN A N 1
ATOM 693 C CA . GLN A 1 88 ? 6.188 0.337 -11.878 1.00 74.00 88 GLN A CA 1
ATOM 694 C C . GLN A 1 88 ? 5.773 -1.114 -11.650 1.00 74.00 88 GLN A C 1
ATOM 696 O O . GLN A 1 88 ? 5.709 -1.526 -10.493 1.00 74.00 88 GLN A O 1
ATOM 701 N N . GLY A 1 89 ? 5.565 -1.891 -12.715 1.00 74.69 89 GLY A N 1
ATOM 702 C CA . GLY A 1 89 ? 5.226 -3.310 -12.609 1.00 74.69 89 GLY A CA 1
ATOM 703 C C . GLY A 1 89 ? 6.289 -4.114 -11.858 1.00 74.69 89 GLY A C 1
ATOM 704 O O . GLY A 1 89 ? 5.963 -4.824 -10.912 1.00 74.69 89 GLY A O 1
ATOM 705 N N . ALA A 1 90 ? 7.567 -3.933 -12.195 1.00 76.38 90 ALA A N 1
ATOM 706 C CA . ALA A 1 90 ? 8.666 -4.630 -11.527 1.00 76.38 90 ALA A CA 1
ATOM 707 C C . ALA A 1 90 ? 8.823 -4.228 -10.049 1.00 76.38 90 ALA A C 1
ATOM 709 O O . ALA A 1 90 ? 9.096 -5.071 -9.192 1.00 76.38 90 ALA A O 1
ATOM 710 N N . LEU A 1 91 ? 8.625 -2.944 -9.724 1.00 78.50 91 LEU A N 1
ATOM 711 C CA . LEU A 1 91 ? 8.649 -2.471 -8.339 1.00 78.50 91 LEU A CA 1
ATOM 712 C C . LEU A 1 91 ? 7.464 -3.024 -7.534 1.00 78.50 91 LEU A C 1
ATOM 714 O O . LEU A 1 91 ? 7.621 -3.360 -6.361 1.00 78.50 91 LEU A O 1
ATOM 718 N N . GLU A 1 92 ? 6.281 -3.115 -8.140 1.00 79.62 92 GLU A N 1
ATOM 719 C CA . GLU A 1 92 ? 5.101 -3.726 -7.523 1.00 79.62 92 GLU A CA 1
ATOM 720 C C . GLU A 1 92 ? 5.294 -5.226 -7.305 1.00 79.62 92 GLU A C 1
ATOM 722 O O . GLU A 1 92 ? 5.072 -5.692 -6.192 1.00 79.62 92 GLU A O 1
ATOM 727 N N . GLU A 1 93 ? 5.837 -5.949 -8.282 1.00 78.38 93 GLU A N 1
ATOM 728 C CA . GLU A 1 93 ? 6.162 -7.372 -8.151 1.00 78.38 93 GLU A CA 1
ATOM 729 C C . GLU A 1 93 ? 7.195 -7.631 -7.040 1.00 78.38 93 GLU A C 1
ATOM 731 O O . GLU A 1 93 ? 7.083 -8.594 -6.278 1.00 78.38 93 GLU A O 1
ATOM 736 N N . LEU A 1 94 ? 8.190 -6.749 -6.893 1.00 78.88 94 LEU A N 1
ATOM 737 C CA . LEU A 1 94 ? 9.167 -6.840 -5.809 1.00 78.88 94 LEU A CA 1
ATOM 738 C C . LEU A 1 94 ? 8.521 -6.575 -4.443 1.00 78.88 94 LEU A C 1
ATOM 740 O O . LEU A 1 94 ? 8.802 -7.281 -3.475 1.00 78.88 94 LEU A O 1
ATOM 744 N N . LEU A 1 95 ? 7.626 -5.591 -4.356 1.00 78.69 95 LEU A N 1
ATOM 745 C CA . LEU A 1 95 ? 6.915 -5.266 -3.120 1.00 78.69 95 LEU A CA 1
ATOM 746 C C . LEU A 1 95 ? 5.861 -6.308 -2.742 1.00 78.69 95 LEU A C 1
ATOM 748 O O . LEU A 1 95 ? 5.598 -6.495 -1.554 1.00 78.69 95 LEU A O 1
ATOM 752 N N . ASP A 1 96 ? 5.281 -7.007 -3.712 1.00 79.12 96 ASP A N 1
ATOM 753 C CA . ASP A 1 96 ? 4.284 -8.054 -3.481 1.00 79.12 96 ASP A CA 1
ATOM 754 C C . ASP A 1 96 ? 4.886 -9.326 -2.875 1.00 79.12 96 ASP A C 1
ATOM 756 O O . ASP A 1 96 ? 4.190 -10.064 -2.177 1.00 79.12 96 ASP A O 1
ATOM 760 N N . LYS A 1 97 ? 6.208 -9.518 -2.987 1.00 78.50 97 LYS A N 1
ATOM 761 C CA . LYS A 1 97 ? 6.942 -10.540 -2.215 1.00 78.50 97 LYS A CA 1
ATOM 762 C C . LYS A 1 97 ? 6.942 -10.261 -0.709 1.00 78.50 97 LYS A C 1
ATOM 764 O O . LYS A 1 97 ? 7.256 -11.149 0.083 1.00 78.50 97 LYS A O 1
ATOM 769 N N . HIS A 1 98 ? 6.578 -9.047 -0.294 1.00 73.94 98 HIS A N 1
ATOM 770 C CA . HIS A 1 98 ? 6.508 -8.647 1.103 1.00 73.94 98 HIS A CA 1
ATOM 771 C C . HIS A 1 98 ? 5.057 -8.358 1.510 1.00 73.94 98 HIS A C 1
ATOM 773 O O . HIS A 1 98 ? 4.509 -7.295 1.239 1.00 73.94 98 HIS A O 1
ATOM 779 N N . THR A 1 99 ? 4.441 -9.283 2.249 1.00 68.88 99 THR A N 1
ATOM 780 C CA . THR A 1 99 ? 3.086 -9.121 2.816 1.00 68.88 99 THR A CA 1
ATOM 781 C C . THR A 1 99 ? 3.014 -8.080 3.936 1.00 68.88 99 THR A C 1
ATOM 783 O O . THR A 1 99 ? 1.940 -7.555 4.222 1.00 68.88 99 THR A O 1
ATOM 786 N N . CYS A 1 100 ? 4.142 -7.757 4.577 1.00 76.94 100 CYS A N 1
ATOM 787 C CA . CYS A 1 100 ? 4.185 -6.820 5.696 1.00 76.94 100 CYS A CA 1
ATOM 788 C C . CYS A 1 100 ? 4.420 -5.363 5.227 1.00 76.94 100 CYS A C 1
ATOM 790 O O . CYS A 1 100 ? 5.437 -5.100 4.574 1.00 76.94 100 CYS A O 1
ATOM 792 N N . PRO A 1 101 ? 3.559 -4.391 5.602 1.00 72.00 101 PRO A N 1
ATOM 793 C CA . PRO A 1 101 ? 3.675 -2.991 5.172 1.00 72.00 101 PRO A CA 1
ATOM 794 C C . PRO A 1 101 ? 4.983 -2.310 5.587 1.00 72.00 101 PRO A C 1
ATOM 796 O O . PRO A 1 101 ? 5.529 -1.497 4.844 1.00 72.00 101 PRO A O 1
ATOM 799 N N . THR A 1 102 ? 5.517 -2.642 6.765 1.00 75.56 102 THR A N 1
ATOM 800 C CA . THR A 1 102 ? 6.805 -2.114 7.242 1.00 75.56 102 THR A CA 1
ATOM 801 C C . THR A 1 102 ? 7.965 -2.607 6.388 1.00 75.56 102 THR A C 1
ATOM 803 O O . THR A 1 102 ? 8.838 -1.818 6.039 1.00 75.56 102 THR A O 1
ATOM 806 N N . ASN A 1 103 ? 7.951 -3.880 5.987 1.00 78.06 103 ASN A N 1
ATOM 807 C CA . ASN A 1 103 ? 8.986 -4.445 5.123 1.00 78.06 103 ASN A CA 1
ATOM 808 C C . ASN A 1 103 ? 8.940 -3.821 3.726 1.00 78.06 103 ASN A C 1
ATOM 810 O O . ASN A 1 103 ? 9.985 -3.448 3.206 1.00 78.06 103 ASN A O 1
ATOM 814 N N . ARG A 1 104 ? 7.741 -3.610 3.163 1.00 77.12 104 ARG A N 1
ATOM 815 C CA . ARG A 1 104 ? 7.557 -2.887 1.890 1.00 77.12 104 ARG A CA 1
ATOM 816 C C . ARG A 1 104 ? 8.171 -1.484 1.938 1.00 77.12 104 ARG A C 1
ATOM 818 O O . ARG A 1 104 ? 8.921 -1.100 1.045 1.00 77.12 104 ARG A O 1
ATOM 825 N N . VAL A 1 105 ? 7.896 -0.730 3.005 1.00 79.25 105 VAL A N 1
ATOM 826 C CA . VAL A 1 105 ? 8.461 0.616 3.208 1.00 79.25 105 VAL A CA 1
ATOM 827 C C . VAL A 1 105 ? 9.979 0.577 3.400 1.00 79.25 105 VAL A C 1
ATOM 829 O O . VAL A 1 105 ? 10.671 1.424 2.841 1.00 79.25 105 VAL A O 1
ATOM 832 N N . ASN A 1 106 ? 10.504 -0.397 4.146 1.00 81.19 106 ASN A N 1
ATOM 833 C CA . ASN A 1 106 ? 11.945 -0.547 4.347 1.00 81.19 106 ASN A CA 1
ATOM 834 C C . ASN A 1 106 ? 12.666 -0.854 3.036 1.00 81.19 106 ASN A C 1
ATOM 836 O O . ASN A 1 106 ? 13.655 -0.200 2.743 1.00 81.19 106 ASN A O 1
ATOM 840 N N . VAL A 1 107 ? 12.139 -1.765 2.218 1.00 81.31 107 VAL A N 1
ATOM 841 C CA . VAL A 1 107 ? 12.701 -2.091 0.899 1.00 81.31 107 VAL A CA 1
ATOM 842 C C . VAL A 1 107 ? 12.704 -0.870 -0.021 1.00 81.31 107 VAL A C 1
ATOM 844 O O . VAL A 1 107 ? 13.723 -0.563 -0.631 1.00 81.31 107 VAL A O 1
ATOM 847 N N . LEU A 1 108 ? 11.610 -0.101 -0.061 1.00 79.19 108 LEU A N 1
ATOM 848 C CA . LEU A 1 108 ? 11.571 1.175 -0.791 1.00 79.19 108 LEU A CA 1
ATOM 849 C C . LEU A 1 108 ? 12.605 2.180 -0.278 1.00 79.19 108 LEU A C 1
ATOM 851 O O . LEU A 1 108 ? 13.162 2.947 -1.058 1.00 79.19 108 LEU A O 1
ATOM 855 N N . HIS A 1 109 ? 12.847 2.203 1.031 1.00 81.81 109 HIS A N 1
ATOM 856 C CA . HIS A 1 109 ? 13.847 3.075 1.626 1.00 81.81 109 HIS A CA 1
ATOM 857 C C . HIS A 1 109 ? 15.273 2.613 1.299 1.00 81.81 109 HIS A C 1
ATOM 859 O O . HIS A 1 109 ? 16.133 3.461 1.059 1.00 81.81 109 HIS A O 1
ATOM 865 N N . THR A 1 110 ? 15.536 1.303 1.271 1.00 83.06 110 THR A N 1
ATOM 866 C CA . THR A 1 110 ? 16.831 0.754 0.851 1.00 83.06 110 THR A CA 1
ATOM 867 C C . THR A 1 110 ? 17.082 1.077 -0.614 1.00 83.06 110 THR A C 1
ATOM 869 O O . THR A 1 110 ? 18.073 1.734 -0.896 1.00 83.06 110 THR A O 1
ATOM 872 N N . LEU A 1 111 ? 16.118 0.828 -1.506 1.00 79.06 111 LEU A N 1
ATOM 873 C CA . LEU A 1 111 ? 16.212 1.196 -2.926 1.00 79.06 111 LEU A CA 1
ATOM 874 C C . LEU A 1 111 ? 16.413 2.703 -3.156 1.00 79.06 111 LEU A C 1
ATOM 876 O O . LEU A 1 111 ? 17.046 3.110 -4.122 1.00 79.06 111 LEU A O 1
ATOM 880 N N . HIS A 1 112 ? 15.875 3.560 -2.286 1.00 76.62 112 HIS A N 1
ATOM 881 C CA . HIS A 1 112 ? 16.064 5.008 -2.403 1.00 76.62 112 HIS A CA 1
ATOM 882 C C . HIS A 1 112 ? 17.420 5.488 -1.854 1.00 76.62 112 HIS A C 1
ATOM 884 O O . HIS A 1 112 ? 17.889 6.567 -2.220 1.00 76.62 112 HIS A O 1
ATOM 890 N N . LYS A 1 113 ? 18.032 4.751 -0.922 1.00 81.00 113 LYS A N 1
ATOM 891 C CA . LYS A 1 113 ? 19.276 5.153 -0.245 1.00 81.00 113 LYS A CA 1
ATOM 892 C C . LYS A 1 113 ? 20.505 4.459 -0.829 1.00 81.00 113 LYS A C 1
ATOM 894 O O . LYS A 1 113 ? 21.573 5.067 -0.868 1.00 81.00 113 LYS A O 1
ATOM 899 N N . ASP A 1 114 ? 20.353 3.212 -1.247 1.00 82.50 114 ASP A N 1
ATOM 900 C CA . ASP A 1 114 ? 21.399 2.384 -1.820 1.00 82.50 114 ASP A CA 1
ATOM 901 C C . ASP A 1 114 ? 21.290 2.382 -3.343 1.00 82.50 114 ASP A C 1
ATOM 903 O O . ASP A 1 114 ? 20.427 1.745 -3.951 1.00 82.50 114 ASP A O 1
ATOM 907 N N . LYS A 1 115 ? 22.200 3.132 -3.961 1.00 71.44 115 LYS A N 1
ATOM 908 C CA . LYS A 1 115 ? 22.256 3.269 -5.409 1.00 71.44 115 LYS A CA 1
ATOM 909 C C . LYS A 1 115 ? 22.578 1.938 -6.098 1.00 71.44 115 LYS A C 1
ATOM 911 O O . LYS A 1 115 ? 22.070 1.704 -7.185 1.00 71.44 115 LYS A O 1
ATOM 916 N N . ALA A 1 116 ? 23.352 1.055 -5.462 1.00 78.19 116 ALA A N 1
ATOM 917 C CA . ALA A 1 116 ? 23.712 -0.232 -6.053 1.00 78.19 116 ALA A CA 1
ATOM 918 C C . ALA A 1 116 ? 22.492 -1.156 -6.182 1.00 78.19 116 ALA A C 1
ATOM 920 O O . ALA A 1 116 ? 22.324 -1.839 -7.189 1.00 78.19 116 ALA A O 1
ATOM 921 N N . GLU A 1 117 ? 21.608 -1.152 -5.183 1.00 77.56 117 GLU A N 1
ATOM 922 C CA . GLU A 1 117 ? 20.387 -1.963 -5.206 1.00 77.56 117 GLU A CA 1
ATOM 923 C C . GLU A 1 117 ? 19.371 -1.428 -6.230 1.00 77.56 117 GLU A C 1
ATOM 925 O O . GLU A 1 117 ? 18.704 -2.204 -6.921 1.00 77.56 117 GLU A O 1
ATOM 930 N N . LEU A 1 118 ? 19.309 -0.100 -6.382 1.00 78.19 118 LEU A N 1
ATOM 931 C CA . LEU A 1 118 ? 18.529 0.556 -7.428 1.00 78.19 118 LEU A CA 1
ATOM 932 C C . LEU A 1 118 ? 19.057 0.228 -8.831 1.00 78.19 118 LEU A C 1
ATOM 934 O O . LEU A 1 118 ? 18.260 -0.103 -9.706 1.00 78.19 118 LEU A O 1
ATOM 938 N N . ASP A 1 119 ? 20.376 0.273 -9.032 1.00 77.50 119 ASP A N 1
ATOM 939 C CA . ASP A 1 119 ? 21.021 -0.060 -10.306 1.00 77.50 119 ASP A CA 1
ATOM 940 C C . ASP A 1 119 ? 20.734 -1.520 -10.705 1.00 77.50 119 ASP A C 1
ATOM 942 O O . ASP A 1 119 ? 20.340 -1.778 -11.837 1.00 77.50 119 ASP A O 1
ATOM 946 N N . ILE A 1 120 ? 20.786 -2.470 -9.761 1.00 80.38 120 ILE A N 1
ATOM 947 C CA . ILE A 1 120 ? 20.431 -3.881 -10.019 1.00 80.38 120 ILE A CA 1
ATOM 948 C C . ILE A 1 120 ? 18.971 -4.033 -10.468 1.00 80.38 120 ILE A C 1
ATOM 950 O O . ILE A 1 120 ? 18.667 -4.848 -11.345 1.00 80.38 120 ILE A O 1
ATOM 954 N N . LEU A 1 121 ? 18.041 -3.299 -9.848 1.00 78.81 121 LEU A N 1
ATOM 955 C CA . LEU A 1 121 ? 16.634 -3.319 -10.250 1.00 78.81 121 LEU A CA 1
ATOM 956 C C . LEU A 1 121 ? 16.478 -2.752 -11.664 1.00 78.81 121 LEU A C 1
ATOM 958 O O . LEU A 1 121 ? 15.803 -3.347 -12.501 1.00 78.81 121 LEU A O 1
ATOM 962 N N . ILE A 1 122 ? 17.124 -1.620 -11.921 1.00 78.75 122 ILE A N 1
ATOM 963 C CA . ILE A 1 122 ? 17.108 -0.934 -13.206 1.00 78.75 122 ILE A CA 1
ATOM 964 C C . ILE A 1 122 ? 17.659 -1.837 -14.318 1.00 78.75 122 ILE A C 1
ATOM 966 O O . ILE A 1 122 ? 16.997 -1.989 -15.345 1.00 78.75 122 ILE A O 1
ATOM 970 N N . ASP A 1 123 ? 18.796 -2.493 -14.093 1.00 80.94 123 ASP A N 1
ATOM 971 C CA . ASP A 1 123 ? 19.422 -3.407 -15.051 1.00 80.94 123 ASP A CA 1
ATOM 972 C C . ASP A 1 123 ? 18.520 -4.603 -15.364 1.00 80.94 123 ASP A C 1
ATOM 974 O O . ASP A 1 123 ? 18.362 -4.972 -16.528 1.00 80.94 123 ASP A O 1
ATOM 978 N N . LYS A 1 124 ? 17.849 -5.169 -14.353 1.00 80.44 124 LYS A N 1
ATOM 979 C CA . LYS A 1 124 ? 16.879 -6.256 -14.561 1.00 80.44 124 LYS A CA 1
ATOM 980 C C . LYS A 1 124 ? 15.701 -5.819 -15.423 1.00 80.44 124 LYS A C 1
ATOM 982 O O . LYS A 1 124 ? 15.341 -6.534 -16.354 1.00 80.44 124 LYS A O 1
ATOM 987 N N . VAL A 1 125 ? 15.116 -4.653 -15.141 1.00 79.00 125 VAL A N 1
ATOM 988 C CA . VAL A 1 125 ? 13.996 -4.121 -15.935 1.00 79.00 125 VAL A CA 1
ATOM 989 C C . VAL A 1 125 ? 14.460 -3.791 -17.353 1.00 79.00 125 VAL A C 1
ATOM 991 O O . VAL A 1 125 ? 13.744 -4.061 -18.316 1.00 79.00 125 VAL A O 1
ATOM 994 N N . HIS A 1 126 ? 15.669 -3.250 -17.507 1.00 77.12 126 HIS A N 1
ATOM 995 C CA . HIS A 1 126 ? 16.247 -2.959 -18.812 1.00 77.12 126 HIS A CA 1
ATOM 996 C C . HIS A 1 126 ? 16.489 -4.235 -19.627 1.00 77.12 126 HIS A C 1
ATOM 998 O O . HIS A 1 126 ? 16.132 -4.282 -20.803 1.00 77.12 126 HIS A O 1
ATOM 1004 N N . GLN A 1 127 ? 17.013 -5.292 -19.005 1.00 80.31 127 GLN A N 1
ATOM 1005 C CA . GLN A 1 127 ? 17.202 -6.590 -19.647 1.00 80.31 127 GLN A CA 1
ATOM 1006 C C . GLN A 1 127 ? 15.861 -7.213 -20.064 1.00 80.31 127 GLN A C 1
ATOM 1008 O O . GLN A 1 127 ? 15.702 -7.596 -21.222 1.00 80.31 127 GLN A O 1
ATOM 1013 N N . GLN A 1 128 ? 14.865 -7.236 -19.172 1.00 76.12 128 GLN A N 1
ATOM 1014 C CA . GLN A 1 128 ? 13.516 -7.718 -19.500 1.00 76.12 128 GLN A CA 1
ATOM 1015 C C . GLN A 1 128 ? 12.894 -6.927 -20.655 1.00 76.12 128 GLN A C 1
ATOM 1017 O O . GLN A 1 128 ? 12.247 -7.495 -21.536 1.00 76.12 128 GLN A O 1
ATOM 1022 N N . TYR A 1 129 ? 13.105 -5.612 -20.683 1.00 76.25 129 TYR A N 1
ATOM 1023 C CA . TYR A 1 129 ? 12.633 -4.765 -21.769 1.00 76.25 129 TYR A CA 1
ATOM 1024 C C . TYR A 1 129 ? 13.313 -5.098 -23.100 1.00 76.25 129 TYR A C 1
ATOM 1026 O O . TYR A 1 129 ? 12.629 -5.219 -24.115 1.00 76.25 129 TYR A O 1
ATOM 1034 N N . GLN A 1 130 ? 14.634 -5.297 -23.105 1.00 77.12 130 GLN A N 1
ATOM 1035 C CA . GLN A 1 130 ? 15.364 -5.723 -24.300 1.00 77.12 130 GLN A CA 1
ATOM 1036 C C . GLN A 1 130 ? 14.866 -7.083 -24.807 1.00 77.12 130 GLN A C 1
ATOM 1038 O O . GLN A 1 130 ? 14.609 -7.227 -26.001 1.00 77.12 130 GLN A O 1
ATOM 1043 N N . GLU A 1 131 ? 14.658 -8.055 -23.917 1.00 77.12 131 GLU A N 1
ATOM 1044 C CA . GLU A 1 131 ? 14.099 -9.369 -24.265 1.00 77.12 131 GLU A CA 1
ATOM 1045 C C . GLU A 1 131 ? 12.694 -9.239 -24.868 1.00 77.12 131 GLU A C 1
ATOM 1047 O O . GLU A 1 131 ? 12.400 -9.824 -25.912 1.00 77.12 131 GLU A O 1
ATOM 1052 N N . THR A 1 132 ? 11.845 -8.398 -24.272 1.00 72.62 132 THR A N 1
ATOM 1053 C CA . THR A 1 132 ? 10.489 -8.137 -24.775 1.00 72.62 132 THR A CA 1
ATOM 1054 C C . THR A 1 132 ? 10.522 -7.477 -26.158 1.00 72.62 132 THR A C 1
ATOM 1056 O O . THR A 1 132 ? 9.769 -7.877 -27.044 1.00 72.62 132 THR A O 1
ATOM 1059 N N . GLN A 1 133 ? 11.433 -6.525 -26.391 1.00 72.56 133 GLN A N 1
ATOM 1060 C CA . GLN A 1 133 ? 11.618 -5.910 -27.709 1.00 72.56 133 GLN A CA 1
ATOM 1061 C C . GLN A 1 133 ? 12.131 -6.896 -28.762 1.00 72.56 133 GLN A C 1
ATOM 1063 O O . GLN A 1 133 ? 11.745 -6.814 -29.929 1.00 72.56 133 GLN A O 1
ATOM 1068 N N . VAL A 1 134 ? 13.021 -7.818 -28.387 1.00 73.31 134 VAL A N 1
ATOM 1069 C CA . VAL A 1 134 ? 13.504 -8.870 -29.292 1.00 73.31 134 VAL A CA 1
ATOM 1070 C C . VAL A 1 134 ? 12.352 -9.795 -29.681 1.00 73.31 134 VAL A C 1
ATOM 1072 O O . VAL A 1 134 ? 12.180 -10.082 -30.863 1.00 73.31 134 VAL A O 1
ATOM 1075 N N . LEU A 1 135 ? 11.512 -10.195 -28.723 1.00 69.12 135 LEU A N 1
ATOM 1076 C CA . LEU A 1 135 ? 10.316 -11.003 -28.983 1.00 69.12 135 LEU A CA 1
ATOM 1077 C C . LEU A 1 135 ? 9.294 -10.268 -29.866 1.00 69.12 135 LEU A C 1
ATOM 1079 O O . LEU A 1 135 ? 8.723 -10.871 -30.775 1.00 69.12 135 LEU A O 1
ATOM 1083 N N . GLU A 1 136 ? 9.117 -8.960 -29.665 1.00 68.81 136 GLU A N 1
ATOM 1084 C CA . GLU A 1 136 ? 8.251 -8.125 -30.503 1.00 68.81 136 GLU A CA 1
ATOM 1085 C C . GLU A 1 136 ? 8.770 -8.028 -31.946 1.00 68.81 136 GLU A C 1
ATOM 1087 O O . GLU A 1 136 ? 8.001 -8.202 -32.893 1.00 68.81 136 GLU A O 1
ATOM 1092 N N . LYS A 1 137 ? 10.084 -7.848 -32.134 1.00 66.38 137 LYS A N 1
ATOM 1093 C CA . LYS A 1 137 ? 10.728 -7.872 -33.461 1.00 66.38 137 LYS A CA 1
ATOM 1094 C C . LYS A 1 137 ? 10.613 -9.228 -34.156 1.00 66.38 137 LYS A C 1
ATOM 1096 O O . LYS A 1 137 ? 10.575 -9.277 -35.382 1.00 66.38 137 LYS A O 1
ATOM 1101 N N . LEU A 1 138 ? 10.537 -1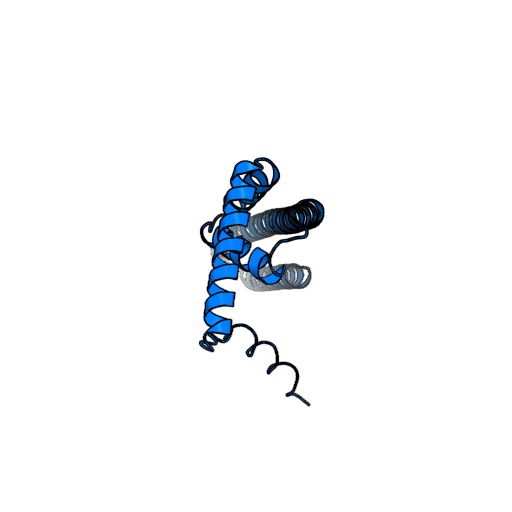0.313 -33.389 1.00 73.44 138 LEU A N 1
ATOM 1102 C CA . LEU A 1 138 ? 10.293 -11.667 -33.890 1.00 73.44 138 LEU A CA 1
ATOM 1103 C C . LEU A 1 138 ? 8.804 -11.939 -34.187 1.00 73.44 138 LEU A C 1
ATOM 1105 O O . LEU A 1 138 ? 8.453 -13.056 -34.556 1.00 73.44 138 LEU A O 1
ATOM 1109 N N . GLY A 1 139 ? 7.918 -10.945 -34.035 1.00 62.62 139 GLY A N 1
ATOM 1110 C CA . GLY A 1 139 ? 6.478 -11.082 -34.271 1.00 62.62 139 GLY A CA 1
ATOM 1111 C C . GLY A 1 139 ? 5.749 -11.910 -33.206 1.00 62.62 139 GLY A C 1
ATOM 1112 O O . GLY A 1 139 ? 4.556 -12.182 -33.337 1.00 62.62 139 GLY A O 1
ATOM 1113 N N . LEU A 1 140 ? 6.441 -12.294 -32.132 1.00 62.38 140 LEU A N 1
ATOM 1114 C CA . LEU A 1 140 ? 5.903 -13.065 -31.019 1.00 62.38 140 LEU A CA 1
ATOM 1115 C C . LEU A 1 140 ? 5.330 -12.087 -29.992 1.00 62.38 140 LEU A C 1
ATOM 1117 O O . LEU A 1 140 ? 5.923 -11.793 -28.955 1.00 62.38 140 LEU A O 1
ATOM 1121 N N . ARG A 1 141 ? 4.163 -11.527 -30.313 1.00 55.06 141 ARG A N 1
ATOM 1122 C CA . ARG A 1 141 ? 3.455 -10.600 -29.430 1.00 55.06 141 ARG A CA 1
ATOM 1123 C C . ARG A 1 141 ? 2.866 -11.376 -28.248 1.00 55.06 141 ARG A C 1
ATOM 1125 O O . ARG A 1 141 ? 1.767 -11.918 -28.348 1.00 55.06 141 ARG A O 1
ATOM 1132 N N . TRP A 1 142 ? 3.548 -11.393 -27.105 1.00 54.38 142 TRP A N 1
ATOM 1133 C CA . TRP A 1 142 ? 2.888 -11.699 -25.834 1.00 54.38 142 TRP A CA 1
ATOM 1134 C C . TRP A 1 142 ? 2.057 -10.479 -25.459 1.00 54.38 142 TRP A C 1
ATOM 1136 O O . TRP A 1 142 ? 2.533 -9.535 -24.834 1.00 54.38 142 TRP A O 1
ATOM 1146 N N . GLY A 1 143 ? 0.820 -10.449 -25.954 1.00 43.31 143 GLY A N 1
ATOM 1147 C CA . GLY A 1 143 ? -0.129 -9.407 -25.605 1.00 43.31 143 GLY A CA 1
ATOM 1148 C C . GLY A 1 143 ? -0.220 -9.291 -24.087 1.00 43.31 143 GLY A C 1
ATOM 1149 O O . GLY A 1 143 ? -0.484 -10.275 -23.398 1.00 43.31 143 GLY A O 1
ATOM 1150 N N . HIS A 1 144 ? -0.016 -8.083 -23.568 1.00 46.16 144 HIS A N 1
ATOM 1151 C CA . HIS A 1 144 ? -0.469 -7.712 -22.238 1.00 46.16 144 HIS A CA 1
ATOM 1152 C C . HIS A 1 144 ? -1.975 -8.005 -22.131 1.00 46.16 144 HIS A C 1
ATOM 1154 O O . HIS A 1 144 ? -2.811 -7.152 -22.419 1.00 46.16 144 HIS A O 1
ATOM 1160 N N . VAL A 1 145 ? -2.335 -9.187 -21.630 1.00 42.25 145 VAL A N 1
ATOM 1161 C CA . VAL A 1 145 ? -3.700 -9.509 -21.175 1.00 42.25 145 VAL A CA 1
ATOM 1162 C C . VAL A 1 145 ? -4.075 -8.681 -19.923 1.00 42.25 145 VAL A C 1
ATOM 1164 O O . VAL A 1 145 ? -5.168 -8.808 -19.385 1.00 42.25 145 VAL A O 1
ATOM 1167 N N . ALA A 1 146 ? -3.219 -7.754 -19.476 1.00 41.66 146 ALA A N 1
ATOM 1168 C CA . ALA A 1 146 ? -3.498 -6.855 -18.360 1.00 41.66 146 ALA A CA 1
ATOM 1169 C C . ALA A 1 146 ? -4.235 -5.549 -18.740 1.00 41.66 146 ALA A C 1
ATOM 1171 O O . ALA A 1 146 ? -4.867 -4.966 -17.864 1.00 41.66 146 ALA A O 1
ATOM 1172 N N . ASN A 1 147 ? -4.233 -5.096 -20.007 1.00 39.41 147 ASN A N 1
ATOM 1173 C CA . ASN A 1 147 ? -4.845 -3.798 -20.369 1.00 39.41 147 ASN A CA 1
ATOM 1174 C C . ASN A 1 147 ? -6.212 -3.869 -21.075 1.00 39.41 147 ASN A C 1
ATOM 1176 O O . ASN A 1 147 ? -6.967 -2.897 -21.018 1.00 39.41 147 ASN A O 1
ATOM 1180 N N . ASP A 1 148 ? -6.619 -5.015 -21.626 1.00 38.12 148 ASP A N 1
ATOM 1181 C CA . ASP A 1 148 ? -7.944 -5.135 -22.265 1.00 38.12 148 ASP A CA 1
ATOM 1182 C C . ASP A 1 148 ? -9.110 -5.352 -21.281 1.00 38.12 148 ASP A C 1
ATOM 1184 O O . ASP A 1 148 ? -10.280 -5.268 -21.663 1.00 38.12 148 ASP A O 1
ATOM 1188 N N . VAL A 1 149 ? -8.831 -5.538 -19.985 1.00 46.16 149 VAL A N 1
ATOM 1189 C CA . VAL A 1 149 ? -9.876 -5.552 -18.941 1.00 46.16 149 VAL A CA 1
ATOM 1190 C C . VAL A 1 149 ? -10.236 -4.130 -18.474 1.00 46.16 149 VAL A C 1
ATOM 1192 O O . VAL A 1 149 ? -11.335 -3.912 -17.958 1.00 46.16 149 VAL A O 1
ATOM 1195 N N . SER A 1 150 ? -9.364 -3.139 -18.706 1.00 39.56 150 SER A N 1
ATOM 1196 C CA . SER A 1 150 ? -9.607 -1.739 -18.321 1.00 39.56 150 SER A CA 1
ATOM 1197 C C . SER A 1 150 ? -10.385 -0.953 -19.388 1.00 39.56 150 SER A C 1
ATOM 1199 O O . SER A 1 150 ? -11.225 -0.120 -19.054 1.00 39.56 150 SER A O 1
ATOM 1201 N N . SER A 1 151 ? -10.207 -1.270 -20.677 1.00 36.28 151 SER A N 1
ATOM 1202 C CA . SER A 1 151 ? -10.897 -0.556 -21.767 1.00 36.28 151 SER A CA 1
ATOM 1203 C C . SER A 1 151 ? -12.363 -0.985 -21.971 1.00 36.28 151 SER A C 1
ATOM 1205 O O . SER A 1 151 ? -13.180 -0.187 -22.420 1.00 36.28 151 SER A O 1
ATOM 1207 N N . LYS A 1 152 ? -12.759 -2.204 -21.572 1.00 35.88 152 LYS A N 1
ATOM 1208 C CA . LYS A 1 152 ? -14.141 -2.702 -21.763 1.00 35.88 152 LYS A CA 1
ATOM 1209 C C . LYS A 1 152 ? -15.137 -2.378 -20.641 1.00 35.88 152 LYS A C 1
ATOM 1211 O O . LYS A 1 152 ? -16.313 -2.709 -20.778 1.00 35.88 152 LYS A O 1
ATOM 1216 N N . LYS A 1 153 ? -14.727 -1.732 -19.542 1.00 38.38 153 LYS A N 1
ATOM 1217 C CA . LYS A 1 153 ? -15.642 -1.391 -18.428 1.00 38.38 153 LYS A CA 1
ATOM 1218 C C . LYS A 1 153 ? -16.234 0.021 -18.473 1.00 38.38 153 LYS A C 1
ATOM 1220 O O . LYS A 1 153 ? -17.111 0.310 -17.665 1.00 38.38 153 LYS A O 1
ATOM 1225 N N . SER A 1 154 ? -15.828 0.876 -19.410 1.00 42.38 154 SER A N 1
ATOM 1226 C CA . SER A 1 154 ? -16.329 2.256 -19.523 1.00 42.38 154 SER A CA 1
ATOM 1227 C C . SER A 1 154 ? -17.352 2.478 -20.645 1.00 42.38 154 SER A C 1
ATOM 1229 O O . SER A 1 154 ? -17.762 3.613 -20.862 1.00 42.38 154 SER A O 1
ATOM 1231 N N . THR A 1 155 ? -17.817 1.428 -21.335 1.00 40.91 155 THR A N 1
ATOM 1232 C CA . THR A 1 155 ? -18.735 1.584 -22.485 1.00 40.91 155 THR A CA 1
ATOM 1233 C C . THR A 1 155 ? -20.033 0.788 -22.396 1.00 40.91 155 THR A C 1
ATOM 1235 O O . THR A 1 155 ? -20.640 0.535 -23.425 1.00 40.91 155 THR A O 1
ATOM 1238 N N . LEU A 1 156 ? -20.504 0.402 -21.208 1.00 38.53 156 LEU A N 1
ATOM 1239 C CA . LEU A 1 156 ? -21.844 -0.181 -21.054 1.00 38.53 156 LEU A CA 1
ATOM 1240 C C . LEU A 1 156 ? -22.401 0.111 -19.655 1.00 38.53 156 LEU A C 1
ATOM 1242 O O . LEU A 1 156 ? -22.146 -0.638 -18.713 1.00 38.53 156 LEU A O 1
ATOM 1246 N N . ARG A 1 157 ? -23.148 1.214 -19.549 1.00 33.66 157 ARG A N 1
ATOM 1247 C CA . ARG A 1 157 ? -24.446 1.328 -18.855 1.00 33.66 157 ARG A CA 1
ATOM 1248 C C . ARG A 1 157 ? -24.963 2.763 -19.008 1.00 33.66 157 ARG A C 1
ATOM 1250 O O . ARG A 1 157 ? -24.597 3.650 -18.241 1.00 33.66 157 ARG A O 1
ATOM 1257 N N . TYR A 1 158 ? -25.760 2.948 -20.059 1.00 40.38 158 TYR A N 1
ATOM 1258 C CA . TYR A 1 158 ? -27.006 3.704 -19.940 1.00 40.38 158 TYR A CA 1
ATOM 1259 C C . TYR A 1 158 ? -27.970 2.901 -19.061 1.00 40.38 158 TYR A C 1
ATOM 1261 O O . TYR A 1 158 ? -27.872 1.648 -19.108 1.00 40.38 158 TYR A O 1
#

Secondary structure (DSSP, 8-state):
-HHHHHHHHHHHHHHHHHHHHHHHH---HHHHHHHHHHHHHHHHHHHHHHHHHHHHHHHHHHHHHHHHHHHHHHHHH-TTSPPHHHHHHHHHHHHHT--SHHHHHHHHHHHHH-HHHHHHHHHHHHHHHHHHHHHHHTT-----TTTHHHHTTSS---

Sequence (158 aa):
MSQFKYTLISAFAISLLMIAAIALKITSPSLTLEVGLTAFVISLCWLIVYRLSADYGQFHAKELKLKKSLFAHIDKHYSHLPPKDMLQGALEELLDKHTCPTNRVNVLHTLHKDKAELDILIDKVHQQYQETQVLEKLGLRWGHVANDVSSKKSTLRY

Foldseek 3Di:
DVVVVVVLVVVLVVVVVVLVVVLVPDPDPVVNVVSVVVNVVVVVVSVVVVVVVVVVVVLVVLLVVLVVVLVVVCVVPPVPADDVVLLVVLLVVVLVVDPDSVVSNVVSVCCVPPVVVVVVSRVVSRVVVVVQVVCVVVVNDPDPPPPVVVVPPPPDDD

Radius of gyration: 25.05 Å; chains: 1; bounding box: 59×26×71 Å